Protein AF-A0A963KMQ4-F1 (afdb_monomer_lite)

Structure (mmC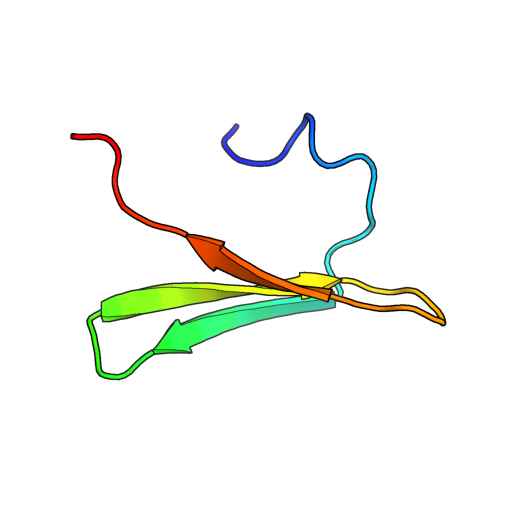IF, N/CA/C/O backbone):
data_AF-A0A963KMQ4-F1
#
_entry.id   AF-A0A963KMQ4-F1
#
loop_
_atom_si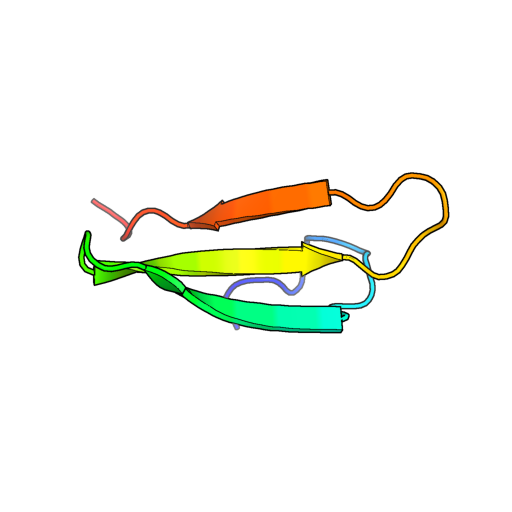te.group_PDB
_atom_site.id
_atom_site.type_symbol
_atom_site.label_atom_id
_atom_site.label_alt_id
_atom_site.label_comp_id
_atom_site.label_asym_id
_atom_site.label_entity_id
_atom_site.label_seq_id
_atom_site.pdbx_PDB_ins_code
_atom_site.Cartn_x
_atom_site.Cartn_y
_atom_site.Cartn_z
_atom_site.occupancy
_atom_site.B_iso_or_equiv
_atom_site.auth_seq_id
_atom_site.auth_comp_id
_atom_site.auth_asym_id
_atom_site.auth_atom_id
_atom_site.pdbx_PDB_model_num
ATOM 1 N N . ARG A 1 1 ? 0.641 13.040 4.568 1.00 73.62 1 ARG A N 1
ATOM 2 C CA . ARG A 1 1 ? 0.622 12.132 3.389 1.00 73.62 1 ARG A CA 1
ATOM 3 C C . ARG A 1 1 ? 0.914 10.717 3.891 1.00 73.62 1 ARG A C 1
ATOM 5 O O . ARG A 1 1 ? 1.824 10.599 4.693 1.00 73.62 1 ARG A O 1
ATOM 12 N N . LEU A 1 2 ? 0.157 9.691 3.480 1.00 78.69 2 LEU A N 1
ATOM 13 C CA . LEU A 1 2 ? 0.205 8.348 4.098 1.00 78.69 2 LEU A CA 1
ATOM 14 C C . LEU A 1 2 ? 1.256 7.383 3.506 1.00 78.69 2 LEU A C 1
ATOM 16 O O . LEU A 1 2 ? 1.683 6.474 4.201 1.00 78.69 2 LEU A O 1
ATOM 20 N N . LEU A 1 3 ? 1.695 7.569 2.253 1.00 87.00 3 LEU A N 1
ATOM 21 C CA . LEU A 1 3 ? 2.544 6.595 1.531 1.00 87.00 3 LEU A CA 1
ATOM 22 C C . LEU A 1 3 ? 3.851 7.187 0.981 1.00 87.00 3 LEU A C 1
ATOM 24 O O . LEU A 1 3 ? 4.496 6.604 0.117 1.00 87.00 3 LEU A O 1
ATOM 28 N N . THR A 1 4 ? 4.270 8.352 1.473 1.00 84.12 4 THR A N 1
ATOM 29 C CA . THR A 1 4 ? 5.475 9.046 0.980 1.00 84.12 4 THR A CA 1
ATOM 30 C C . THR A 1 4 ? 6.775 8.282 1.214 1.00 84.12 4 THR A C 1
ATOM 32 O O . THR A 1 4 ? 7.728 8.500 0.478 1.00 84.12 4 THR A O 1
ATOM 35 N N . GLY A 1 5 ? 6.819 7.385 2.203 1.00 86.94 5 GLY A N 1
ATOM 36 C CA . GLY A 1 5 ? 7.983 6.540 2.484 1.00 86.94 5 GLY A CA 1
ATOM 37 C C . GLY A 1 5 ? 8.030 5.229 1.695 1.00 86.94 5 GLY A C 1
ATOM 38 O O . GLY A 1 5 ? 8.992 4.487 1.840 1.00 86.94 5 GLY A O 1
ATOM 39 N N . LEU A 1 6 ? 7.011 4.920 0.879 1.00 90.19 6 LEU A N 1
ATOM 40 C CA . LEU A 1 6 ? 6.944 3.640 0.165 1.00 90.19 6 LEU A CA 1
ATOM 41 C C . LEU A 1 6 ? 8.002 3.528 -0.944 1.00 90.19 6 LEU A C 1
ATOM 43 O O . LEU A 1 6 ? 8.412 2.421 -1.277 1.00 90.19 6 LEU A O 1
ATOM 47 N N . GLY A 1 7 ? 8.429 4.657 -1.521 1.00 91.19 7 GLY A N 1
ATOM 48 C CA . GLY A 1 7 ? 9.451 4.691 -2.574 1.00 91.19 7 GLY A CA 1
ATOM 49 C C . GLY A 1 7 ? 9.034 4.047 -3.903 1.00 91.19 7 GLY A C 1
ATOM 50 O O . GLY A 1 7 ? 9.860 3.934 -4.801 1.00 91.19 7 GLY A O 1
ATOM 51 N N . GLU A 1 8 ? 7.770 3.645 -4.055 1.00 93.12 8 GLU A N 1
ATOM 52 C CA . GLU A 1 8 ? 7.242 3.012 -5.266 1.00 93.12 8 GLU A CA 1
ATOM 53 C C . GLU A 1 8 ? 6.154 3.865 -5.916 1.00 93.12 8 GLU A C 1
ATOM 55 O O . GLU A 1 8 ? 5.387 4.564 -5.246 1.00 93.12 8 GLU A O 1
ATOM 60 N N . ARG A 1 9 ? 6.055 3.771 -7.245 1.00 95.62 9 ARG A N 1
ATOM 61 C CA . ARG A 1 9 ? 4.937 4.347 -7.988 1.00 95.62 9 ARG A CA 1
ATOM 62 C C . ARG A 1 9 ? 3.676 3.534 -7.699 1.00 95.62 9 ARG A C 1
ATOM 64 O O . ARG A 1 9 ? 3.674 2.311 -7.810 1.00 95.62 9 ARG A O 1
ATOM 71 N N . ILE A 1 10 ? 2.593 4.222 -7.362 1.00 95.81 10 ILE A N 1
ATOM 72 C CA . ILE A 1 10 ? 1.279 3.603 -7.176 1.00 95.81 10 ILE A CA 1
ATOM 73 C C . ILE A 1 10 ? 0.599 3.481 -8.542 1.00 95.81 10 ILE A C 1
ATOM 75 O O . ILE A 1 10 ? 0.519 4.464 -9.281 1.00 95.81 10 ILE A O 1
ATOM 79 N N . ARG A 1 11 ? 0.120 2.278 -8.871 1.00 97.31 11 ARG A N 1
ATOM 80 C CA . ARG A 1 11 ? -0.650 1.993 -10.088 1.00 97.31 11 ARG A CA 1
ATOM 81 C C . ARG A 1 11 ? -2.141 2.230 -9.877 1.00 97.31 11 ARG A C 1
ATOM 83 O O . ARG A 1 11 ? -2.770 2.858 -10.718 1.00 97.31 11 ARG A O 1
ATOM 90 N N . ASP A 1 12 ? -2.684 1.697 -8.786 1.00 97.62 12 ASP A N 1
ATOM 91 C CA . ASP A 1 12 ? -4.113 1.749 -8.475 1.00 97.62 12 ASP A CA 1
ATOM 92 C C . ASP A 1 12 ? -4.338 1.713 -6.955 1.00 97.62 12 ASP A C 1
ATOM 94 O O . ASP A 1 12 ? -3.497 1.206 -6.202 1.00 97.62 12 ASP A O 1
ATOM 98 N N . VAL A 1 13 ? -5.480 2.242 -6.518 1.00 97.06 13 VAL A N 1
ATOM 99 C CA . VAL A 1 13 ? -5.958 2.185 -5.133 1.00 97.06 13 VAL A CA 1
ATOM 100 C C . VAL A 1 13 ? -7.436 1.816 -5.143 1.00 97.06 13 VAL A C 1
ATOM 102 O O . VAL A 1 13 ? -8.244 2.504 -5.762 1.00 97.06 13 VAL A O 1
ATOM 105 N N . ARG A 1 14 ? -7.810 0.756 -4.422 1.00 97.75 14 ARG A N 1
ATOM 106 C CA . ARG A 1 14 ? -9.204 0.304 -4.312 1.00 97.75 14 ARG A CA 1
ATOM 107 C C . ARG A 1 14 ? -9.608 0.082 -2.868 1.00 97.75 14 ARG A C 1
ATOM 109 O O . ARG A 1 14 ? -8.798 -0.365 -2.061 1.00 97.75 14 ARG A O 1
ATOM 116 N N . GLN A 1 15 ? -10.871 0.354 -2.562 1.00 97.75 15 GLN A N 1
ATOM 117 C CA . GLN A 1 15 ? -11.472 -0.078 -1.308 1.00 97.75 15 GLN A CA 1
ATOM 118 C C . GLN A 1 15 ? -12.003 -1.506 -1.467 1.00 97.75 15 GLN A C 1
ATOM 120 O O . GLN A 1 15 ? -12.689 -1.809 -2.445 1.00 97.75 15 GLN A O 1
ATOM 125 N N . GLY A 1 16 ? 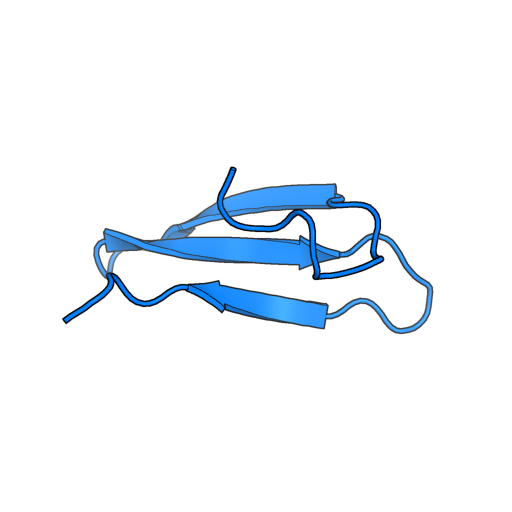-11.652 -2.384 -0.532 1.00 97.44 16 GLY A N 1
ATOM 126 C CA . GLY A 1 16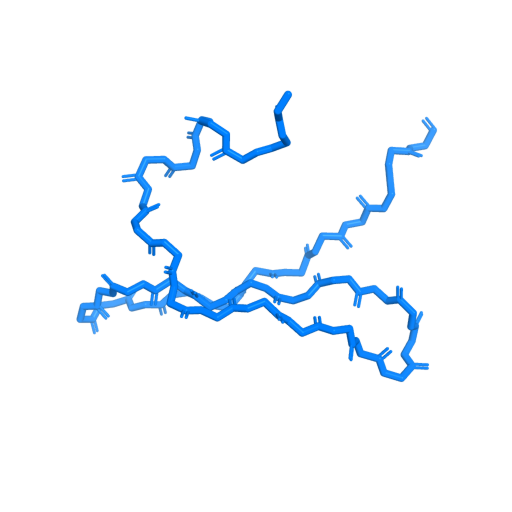 ? -12.185 -3.738 -0.458 1.00 97.44 16 GLY A CA 1
ATOM 127 C C . GLY A 1 16 ? -13.578 -3.780 0.181 1.00 97.44 16 GLY A C 1
ATOM 128 O O . GLY A 1 16 ? -13.994 -2.823 0.836 1.00 97.44 16 GLY A O 1
ATOM 129 N N . PRO A 1 17 ? -14.306 -4.902 0.042 1.00 97.75 17 PRO A N 1
ATOM 130 C CA . PRO A 1 17 ? -15.591 -5.104 0.721 1.00 97.75 17 PRO A CA 1
ATOM 131 C C . PRO A 1 17 ? -15.459 -5.152 2.254 1.00 97.75 17 PRO A C 1
ATOM 133 O O . PRO A 1 17 ? -16.449 -5.004 2.960 1.00 97.75 17 PRO A O 1
ATOM 136 N N . ASP A 1 18 ? -14.241 -5.335 2.767 1.00 97.44 18 ASP A N 1
ATOM 137 C CA . ASP A 1 18 ? -13.881 -5.238 4.184 1.00 97.44 18 ASP A CA 1
ATOM 138 C C . ASP A 1 18 ? -13.675 -3.788 4.665 1.00 97.44 18 ASP A C 1
ATOM 140 O O . ASP A 1 18 ? -13.362 -3.555 5.831 1.00 97.44 18 ASP A O 1
ATOM 144 N N . GLY A 1 19 ? -13.838 -2.804 3.775 1.00 97.06 19 GLY A N 1
ATOM 145 C CA . GLY A 1 19 ? -13.666 -1.383 4.063 1.00 97.06 19 GLY A CA 1
ATOM 146 C C . GLY A 1 19 ? -12.212 -0.906 4.054 1.00 97.06 19 GLY A C 1
ATOM 147 O O . GLY A 1 19 ? -11.985 0.299 4.191 1.00 97.06 19 GLY A O 1
ATOM 148 N N . LEU A 1 20 ? -11.235 -1.799 3.853 1.00 97.75 20 LEU A N 1
ATOM 149 C CA . LEU A 1 20 ? -9.809 -1.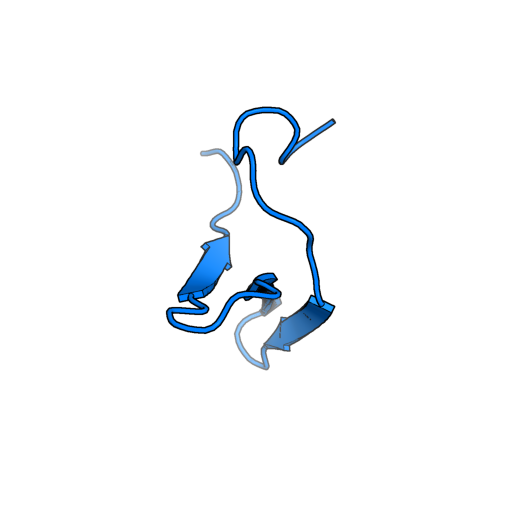467 3.846 1.00 97.75 20 LEU A CA 1
ATOM 150 C C . LEU A 1 20 ? -9.344 -0.966 2.477 1.00 97.75 20 LEU A C 1
ATOM 152 O O . LEU A 1 20 ? -9.967 -1.222 1.447 1.00 97.75 20 LEU A O 1
ATOM 156 N N . LEU A 1 21 ? -8.217 -0.251 2.459 1.00 97.00 21 LEU A N 1
ATOM 157 C CA . LEU A 1 21 ? -7.599 0.222 1.221 1.00 97.00 21 LEU A CA 1
ATOM 158 C C . LEU A 1 21 ? -6.517 -0.746 0.744 1.00 97.00 21 LEU A C 1
ATOM 160 O O . LEU A 1 21 ? -5.650 -1.167 1.509 1.00 97.00 21 LEU A O 1
ATOM 164 N N . TYR A 1 22 ? -6.544 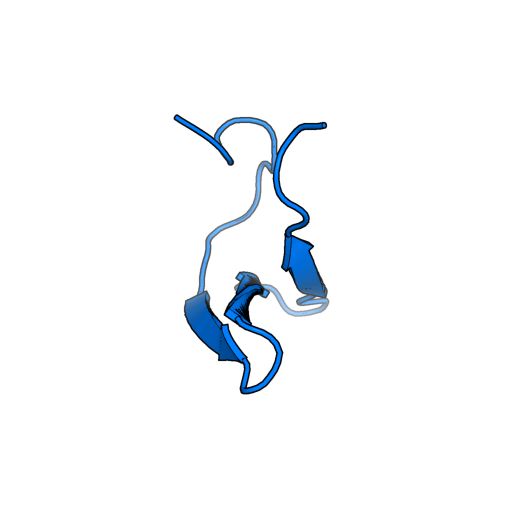-1.034 -0.550 1.00 97.44 22 TYR A N 1
ATOM 165 C CA . TYR A 1 22 ? -5.607 -1.895 -1.254 1.00 97.44 22 TYR A CA 1
ATOM 166 C C . TYR A 1 22 ? -4.863 -1.077 -2.299 1.00 97.44 22 TYR A C 1
ATOM 168 O O . TYR A 1 22 ? -5.480 -0.413 -3.129 1.00 97.44 22 TYR A O 1
ATOM 176 N N . VAL A 1 23 ? -3.536 -1.135 -2.262 1.00 97.44 23 VAL A N 1
ATOM 177 C CA . VAL A 1 23 ? -2.647 -0.371 -3.138 1.00 97.44 23 VAL A CA 1
ATOM 178 C C . VAL A 1 23 ? -1.872 -1.342 -4.013 1.00 97.44 23 VAL A C 1
ATOM 180 O O . VAL A 1 23 ? -1.196 -2.231 -3.495 1.00 97.44 23 VAL A O 1
ATOM 183 N N . LEU A 1 24 ? -1.955 -1.163 -5.331 1.00 97.75 24 LEU A N 1
ATOM 184 C CA . LEU A 1 24 ? -1.141 -1.898 -6.295 1.00 97.75 24 LEU A CA 1
ATOM 185 C C . LEU A 1 24 ? 0.041 -1.031 -6.721 1.00 97.75 24 LEU A C 1
ATOM 187 O O . LEU A 1 24 ? -0.157 0.111 -7.144 1.00 97.75 24 LEU A O 1
ATOM 191 N N . THR A 1 25 ? 1.259 -1.562 -6.640 1.00 97.38 25 THR A N 1
ATOM 192 C CA . THR A 1 25 ? 2.459 -0.831 -7.065 1.00 97.38 25 THR A CA 1
ATOM 193 C C . THR A 1 25 ? 2.855 -1.149 -8.503 1.00 97.38 25 THR A C 1
ATOM 195 O O . THR A 1 25 ? 2.583 -2.226 -9.038 1.00 97.38 25 THR A O 1
ATOM 198 N N . ASP A 1 26 ? 3.443 -0.157 -9.166 1.00 97.06 26 ASP A N 1
ATOM 199 C CA . ASP A 1 26 ? 3.804 -0.203 -10.576 1.00 97.06 26 ASP A CA 1
ATOM 200 C C . ASP A 1 26 ? 5.273 -0.595 -10.752 1.00 97.06 26 ASP A C 1
ATOM 202 O O . ASP A 1 26 ? 6.145 0.253 -10.933 1.00 97.06 26 ASP A O 1
ATOM 206 N N . SER A 1 27 ? 5.559 -1.893 -10.662 1.00 95.31 27 SER A N 1
ATOM 207 C CA . SER A 1 27 ? 6.878 -2.453 -10.962 1.00 95.31 27 SER A CA 1
ATOM 208 C C . SER A 1 27 ? 6.755 -3.870 -11.532 1.00 95.31 27 SER A C 1
ATOM 210 O O . SER A 1 27 ? 5.687 -4.487 -11.474 1.00 95.31 27 SER A O 1
ATOM 212 N N . SER A 1 28 ? 7.844 -4.395 -12.103 1.00 94.94 28 SER A N 1
ATOM 213 C CA . SER A 1 28 ? 7.915 -5.788 -12.576 1.00 94.94 28 SER A CA 1
ATOM 214 C C . SER A 1 28 ? 7.742 -6.803 -11.442 1.00 94.94 28 SER A C 1
ATOM 216 O O . SER A 1 28 ? 7.229 -7.892 -11.676 1.00 94.94 28 SER A O 1
ATOM 218 N N . ASN A 1 29 ? 8.107 -6.424 -10.215 1.00 95.00 29 ASN A N 1
ATOM 219 C CA . ASN A 1 29 ? 7.830 -7.167 -8.988 1.00 95.00 29 ASN A CA 1
ATOM 220 C C . ASN A 1 29 ? 6.811 -6.402 -8.124 1.00 95.00 29 ASN A C 1
ATOM 222 O O . ASN A 1 29 ? 7.055 -6.111 -6.950 1.00 95.00 29 ASN A O 1
ATOM 226 N N . GLY A 1 30 ? 5.709 -5.983 -8.756 1.00 95.50 30 GLY A N 1
ATOM 227 C CA . GLY A 1 30 ? 4.673 -5.171 -8.127 1.00 95.50 30 GLY A CA 1
ATOM 228 C C . GLY A 1 30 ? 4.073 -5.856 -6.902 1.00 95.50 30 GLY A C 1
ATOM 229 O O . GLY A 1 30 ? 3.962 -7.080 -6.833 1.00 95.50 30 GLY A O 1
ATOM 230 N N . ARG A 1 31 ? 3.673 -5.049 -5.923 1.00 96.81 31 ARG A N 1
ATOM 231 C CA . ARG A 1 31 ? 3.135 -5.514 -4.644 1.00 96.81 31 ARG A CA 1
ATOM 232 C C . ARG A 1 31 ? 1.678 -5.105 -4.509 1.00 96.81 31 ARG A C 1
ATOM 234 O O . ARG A 1 31 ? 1.298 -4.000 -4.895 1.00 96.81 31 ARG A O 1
ATOM 241 N N . LEU A 1 32 ? 0.880 -5.988 -3.916 1.00 97.00 32 LEU A N 1
ATOM 242 C CA . LEU A 1 32 ? -0.436 -5.650 -3.387 1.00 97.00 32 LEU A CA 1
ATOM 243 C C . LEU A 1 32 ? -0.293 -5.395 -1.886 1.00 97.00 32 LEU A C 1
ATOM 245 O O . LEU A 1 32 ? 0.024 -6.306 -1.124 1.00 97.00 32 LEU A O 1
ATOM 249 N N . ILE A 1 33 ? -0.509 -4.153 -1.465 1.00 96.38 33 ILE A N 1
ATOM 250 C CA . ILE A 1 33 ? -0.376 -3.728 -0.069 1.00 96.38 33 ILE A CA 1
ATOM 251 C C . ILE A 1 33 ? -1.769 -3.441 0.484 1.00 96.38 33 ILE A C 1
ATOM 253 O O . ILE A 1 33 ? -2.513 -2.651 -0.094 1.00 96.38 33 ILE A O 1
ATOM 257 N N . ARG A 1 34 ? -2.112 -4.049 1.623 1.00 97.06 34 ARG A N 1
ATOM 258 C CA . ARG A 1 34 ? -3.334 -3.742 2.376 1.00 97.06 34 ARG A CA 1
ATOM 259 C C . ARG A 1 34 ? -3.012 -2.750 3.488 1.00 97.06 34 ARG A C 1
ATOM 261 O O . ARG A 1 34 ? -2.136 -3.018 4.307 1.00 97.06 34 ARG A O 1
ATOM 268 N N . LEU A 1 35 ? -3.724 -1.630 3.528 1.00 95.56 35 LEU A N 1
ATOM 269 C CA . LEU A 1 35 ? -3.576 -0.612 4.563 1.00 95.56 35 LEU A CA 1
ATOM 270 C C . LEU A 1 35 ? -4.578 -0.855 5.684 1.00 95.56 35 LEU A C 1
ATOM 272 O O . LEU A 1 35 ? -5.777 -0.986 5.443 1.00 95.56 35 LEU A O 1
ATOM 276 N N . LEU A 1 36 ? -4.068 -0.878 6.910 1.00 94.50 36 LEU A N 1
ATOM 277 C CA . LEU A 1 36 ? -4.881 -0.861 8.116 1.00 94.50 36 LEU A CA 1
ATOM 278 C C . LEU A 1 36 ? -5.001 0.587 8.608 1.00 94.50 36 LEU A C 1
ATOM 280 O O . LEU A 1 36 ? -4.037 1.349 8.465 1.00 94.50 36 LEU A O 1
ATOM 284 N N . PRO A 1 37 ? -6.150 0.983 9.181 1.00 90.19 37 PRO A N 1
ATOM 285 C CA . PRO A 1 37 ? -6.244 2.239 9.904 1.00 90.19 37 PRO A CA 1
ATOM 286 C C . PRO A 1 37 ? -5.176 2.298 11.005 1.00 90.19 37 PRO A C 1
ATOM 288 O O . PRO A 1 37 ? -4.836 1.254 11.572 1.00 90.19 37 PRO A O 1
ATOM 291 N N . PRO A 1 38 ? -4.643 3.489 11.322 1.00 84.75 38 PRO A N 1
ATOM 292 C CA . PRO A 1 38 ? -3.894 3.647 12.558 1.00 84.75 38 PRO A CA 1
ATOM 293 C C . PRO A 1 38 ? -4.810 3.265 13.729 1.00 84.75 38 PRO A C 1
ATOM 295 O O . PRO A 1 38 ? -5.990 3.624 13.726 1.00 84.75 38 PRO A O 1
ATOM 298 N N . GLY A 1 39 ? -4.272 2.486 14.668 1.00 77.12 39 GLY A N 1
ATOM 299 C CA . GLY A 1 39 ? -4.919 2.248 15.959 1.00 77.12 39 GLY A CA 1
ATOM 300 C C . GLY A 1 39 ? -4.947 3.502 16.819 1.00 77.12 39 GLY A C 1
ATOM 301 O O . GLY A 1 39 ? -4.144 4.425 16.543 1.00 77.12 39 GLY A O 1
#

Foldseek 3Di:
DPCPPVPFAWDDWDQDPVRWIWTWTPDPPIDTDTDDPDD

pLDDT: mean 93.47, std 6.16, range [73.62, 97.75]

Radius of gyration: 10.46 Å; chains: 1; bounding box: 25×19×28 Å

Secondary structure (DSSP, 8-state):
--STTS-S-EEEEEE-TTS-EEEEE-STT--EEEEPPP-

Sequence (39 aa):
RLLTGLGERIRDVRQGPDGLLYVLTDSSNGRLIRLLPPG